Protein AF-A0A1A0WWJ1-F1 (afdb_monomer_lite)

Structure (mmCIF, N/CA/C/O backbone):
data_AF-A0A1A0WWJ1-F1
#
_entry.id   AF-A0A1A0WWJ1-F1
#
loop_
_atom_site.group_PDB
_atom_site.id
_atom_site.type_symbol
_atom_site.label_atom_id
_atom_site.label_alt_id
_atom_site.label_comp_id
_atom_site.label_asym_id
_atom_site.label_entity_id
_atom_site.label_seq_id
_atom_site.pdbx_PDB_ins_code
_atom_site.Cartn_x
_atom_site.Cartn_y
_atom_site.Cartn_z
_atom_site.occupancy
_atom_site.B_iso_or_equiv
_atom_site.auth_seq_id
_atom_site.auth_comp_id
_atom_site.auth_asym_id
_atom_site.auth_atom_id
_atom_site.pdbx_PDB_model_num
ATOM 1 N N . MET A 1 1 ? 16.923 -11.026 -21.502 1.00 38.53 1 MET A N 1
ATOM 2 C CA . MET A 1 1 ? 15.707 -10.388 -20.957 1.00 38.53 1 MET A CA 1
ATOM 3 C C . MET A 1 1 ? 15.936 -10.198 -19.473 1.00 38.53 1 MET A C 1
ATOM 5 O O . MET A 1 1 ? 16.186 -11.191 -18.805 1.00 38.53 1 MET A O 1
ATOM 9 N N . ALA A 1 2 ? 15.975 -8.958 -18.984 1.00 44.56 2 ALA A N 1
ATOM 10 C CA . ALA A 1 2 ? 16.106 -8.707 -17.553 1.00 44.56 2 ALA A CA 1
ATOM 11 C C . ALA A 1 2 ? 14.819 -9.177 -16.866 1.00 44.56 2 ALA A C 1
ATOM 13 O O . ALA A 1 2 ? 13.728 -8.747 -17.243 1.00 44.56 2 ALA A O 1
ATOM 14 N N . THR A 1 3 ? 14.935 -10.105 -15.921 1.00 51.31 3 THR A N 1
ATOM 15 C CA . THR A 1 3 ? 13.806 -10.522 -15.092 1.00 51.31 3 THR A CA 1
ATOM 16 C C . THR A 1 3 ? 13.340 -9.299 -14.313 1.00 51.31 3 THR A C 1
ATOM 18 O O . THR A 1 3 ? 14.142 -8.647 -13.645 1.00 51.31 3 THR A O 1
ATOM 21 N N . ALA A 1 4 ? 12.064 -8.946 -14.442 1.00 63.22 4 ALA A N 1
ATOM 22 C CA . ALA A 1 4 ? 11.491 -7.861 -13.665 1.00 63.22 4 ALA A CA 1
ATOM 23 C C . ALA A 1 4 ? 11.625 -8.204 -12.168 1.00 63.22 4 ALA A C 1
ATOM 25 O O . ALA A 1 4 ? 11.364 -9.341 -11.773 1.00 63.22 4 ALA A O 1
ATOM 26 N N . SER A 1 5 ? 12.082 -7.250 -11.351 1.00 85.00 5 SER A N 1
ATOM 27 C CA . SER A 1 5 ? 12.150 -7.417 -9.892 1.00 85.00 5 SER A CA 1
ATOM 28 C C . SER A 1 5 ? 10.789 -7.863 -9.338 1.00 85.00 5 SER A C 1
ATOM 30 O O . SER A 1 5 ? 9.748 -7.389 -9.791 1.00 85.00 5 SER A O 1
ATOM 32 N N . ALA A 1 6 ? 10.771 -8.733 -8.325 1.00 87.31 6 ALA A N 1
ATOM 33 C CA . ALA A 1 6 ? 9.525 -9.152 -7.669 1.00 87.31 6 ALA A CA 1
ATOM 34 C C . ALA A 1 6 ? 8.692 -7.951 -7.168 1.00 87.31 6 ALA A C 1
ATOM 36 O O . ALA A 1 6 ? 7.465 -7.988 -7.168 1.00 87.31 6 ALA A O 1
ATOM 37 N N . LYS A 1 7 ? 9.370 -6.850 -6.822 1.00 90.75 7 LYS A N 1
ATOM 38 C CA . LYS A 1 7 ? 8.765 -5.569 -6.449 1.00 90.75 7 LYS A CA 1
ATOM 39 C C . LYS A 1 7 ? 7.975 -4.923 -7.588 1.00 90.75 7 LYS A C 1
ATOM 41 O O . LYS A 1 7 ? 6.803 -4.603 -7.415 1.00 90.75 7 LYS A O 1
ATOM 46 N N . ILE A 1 8 ? 8.582 -4.785 -8.769 1.00 89.12 8 ILE A N 1
ATOM 47 C CA . ILE A 1 8 ? 7.893 -4.188 -9.921 1.00 89.12 8 ILE A CA 1
ATOM 48 C C . ILE A 1 8 ? 6.772 -5.101 -10.433 1.00 89.12 8 ILE A C 1
ATOM 50 O O . ILE A 1 8 ? 5.766 -4.619 -10.941 1.00 89.12 8 ILE A O 1
ATOM 54 N N . GLU A 1 9 ? 6.909 -6.416 -10.257 1.00 91.62 9 GLU A N 1
ATOM 55 C CA . GLU A 1 9 ? 5.858 -7.382 -10.573 1.00 91.62 9 GLU A CA 1
ATOM 56 C C . GLU A 1 9 ? 4.632 -7.227 -9.656 1.00 91.62 9 GLU A C 1
ATOM 58 O O . GLU A 1 9 ? 3.504 -7.296 -10.141 1.00 91.62 9 GLU A O 1
ATOM 63 N N . LEU A 1 10 ? 4.816 -6.948 -8.357 1.00 93.38 10 LEU A N 1
ATOM 64 C CA . LEU A 1 10 ? 3.697 -6.603 -7.470 1.00 93.38 10 LEU A CA 1
ATOM 65 C C . LEU A 1 10 ? 2.950 -5.364 -7.982 1.00 93.38 10 LEU A C 1
ATOM 67 O O . LEU A 1 10 ? 1.724 -5.387 -8.084 1.00 93.38 10 LEU A O 1
ATOM 71 N N . VAL A 1 11 ? 3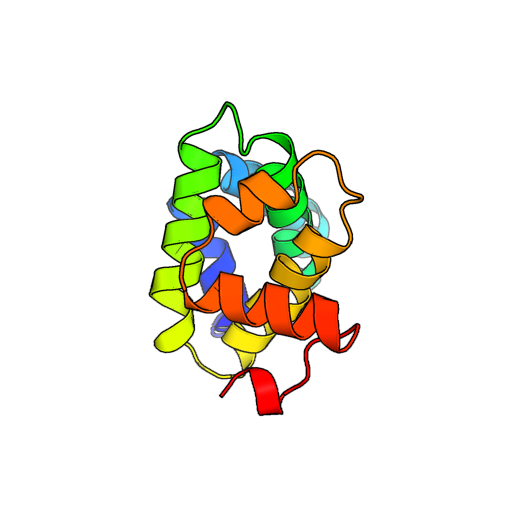.687 -4.304 -8.321 1.00 92.50 11 VAL A N 1
ATOM 72 C CA . VAL A 1 11 ? 3.097 -3.049 -8.804 1.00 92.50 11 VAL A CA 1
ATOM 73 C C . VAL A 1 11 ? 2.359 -3.258 -10.130 1.00 92.50 11 VAL A C 1
ATOM 75 O O . VAL A 1 11 ? 1.240 -2.777 -10.291 1.00 92.50 11 VAL A O 1
ATOM 78 N N . ARG A 1 12 ? 2.928 -4.036 -11.060 1.00 92.00 12 ARG A N 1
ATOM 79 C CA . ARG A 1 12 ? 2.253 -4.399 -12.316 1.00 92.00 12 ARG A CA 1
ATOM 80 C C . ARG A 1 12 ? 0.942 -5.131 -12.072 1.00 92.00 12 ARG A C 1
ATOM 82 O O . ARG A 1 12 ? -0.059 -4.765 -12.670 1.00 92.00 12 ARG A O 1
ATOM 89 N N . ARG A 1 13 ? 0.918 -6.101 -11.154 1.00 94.19 13 ARG A N 1
ATOM 90 C CA . ARG A 1 13 ? -0.316 -6.826 -10.805 1.00 94.19 13 ARG A CA 1
ATOM 91 C C . ARG A 1 13 ? -1.381 -5.909 -10.217 1.00 94.19 13 ARG A C 1
ATOM 93 O O . ARG A 1 13 ? -2.548 -6.054 -10.564 1.00 94.19 13 ARG A O 1
ATOM 100 N N . LEU A 1 14 ? -0.992 -4.955 -9.369 1.00 94.81 14 LEU A N 1
ATOM 101 C CA . LEU A 1 14 ? -1.922 -3.937 -8.878 1.00 94.81 14 LEU A CA 1
ATOM 102 C C . LEU A 1 14 ? -2.493 -3.110 -10.036 1.00 94.81 14 LEU A C 1
ATOM 104 O O . LEU A 1 14 ? -3.703 -2.940 -10.111 1.00 94.81 14 LEU A O 1
ATOM 108 N N . ALA A 1 15 ? -1.653 -2.653 -10.965 1.00 94.19 15 ALA A N 1
ATOM 109 C CA . ALA A 1 15 ? -2.088 -1.898 -12.141 1.00 94.19 15 ALA A CA 1
ATOM 110 C C . ALA A 1 15 ? -2.955 -2.727 -13.115 1.00 94.19 15 ALA A C 1
ATOM 112 O O . ALA A 1 15 ? -3.845 -2.194 -13.777 1.00 94.19 15 ALA A O 1
ATOM 113 N N . ASP A 1 16 ? -2.709 -4.035 -13.220 1.00 95.62 16 ASP A N 1
ATOM 114 C CA . ASP A 1 16 ? -3.526 -4.973 -14.001 1.00 95.62 16 ASP A CA 1
ATOM 115 C C . ASP A 1 16 ? -4.919 -5.165 -13.398 1.00 95.62 16 ASP A C 1
ATOM 117 O O . ASP A 1 16 ? -5.886 -5.349 -14.138 1.00 95.62 16 ASP A O 1
ATOM 121 N N . GLN A 1 17 ? -5.029 -5.097 -12.072 1.00 96.19 17 GLN A N 1
ATOM 122 C CA . GLN A 1 17 ? -6.266 -5.373 -11.349 1.00 96.19 17 GLN A CA 1
ATOM 123 C C . GLN A 1 17 ? -7.091 -4.117 -11.034 1.00 96.19 17 GLN A C 1
ATOM 125 O O . GLN A 1 17 ? -8.319 -4.194 -10.989 1.00 96.19 17 GLN A O 1
ATOM 130 N N . PHE A 1 18 ? -6.435 -2.975 -10.834 1.00 96.38 18 PHE A N 1
ATOM 131 C CA . PHE A 1 18 ? -7.050 -1.745 -10.344 1.00 96.38 18 PHE A CA 1
ATOM 132 C C . PHE A 1 18 ? -6.767 -0.590 -11.304 1.00 96.38 18 PHE A C 1
ATOM 134 O O . PHE A 1 18 ? -5.616 -0.240 -11.583 1.00 96.38 18 PHE A O 1
ATOM 141 N N . ARG A 1 19 ? -7.836 0.020 -11.826 1.00 93.12 19 ARG A N 1
ATOM 142 C CA . ARG A 1 19 ? -7.737 1.096 -12.820 1.00 93.12 19 ARG A CA 1
ATOM 143 C C . ARG A 1 19 ? -7.086 2.333 -12.212 1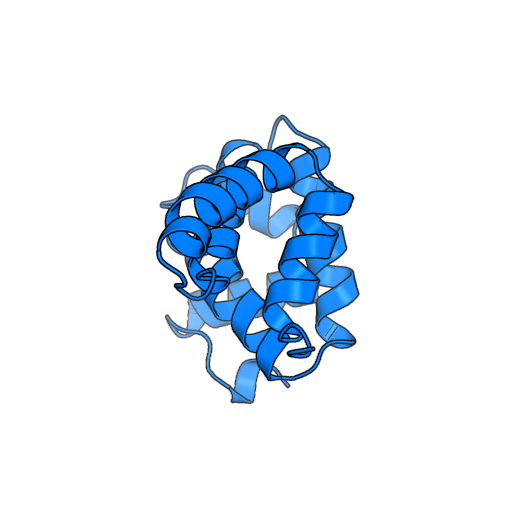.00 93.12 19 ARG A C 1
ATOM 145 O O . ARG A 1 19 ? -6.322 2.999 -12.907 1.00 93.12 19 ARG A O 1
ATOM 152 N N . SER A 1 20 ? -7.374 2.641 -10.948 1.00 89.94 20 SER A N 1
ATOM 153 C CA . SER A 1 20 ? -6.752 3.780 -10.265 1.00 89.94 20 SER A CA 1
ATOM 154 C C . SER A 1 20 ? -5.231 3.627 -10.181 1.00 89.94 20 SER A C 1
ATOM 156 O O . SER A 1 20 ? -4.498 4.582 -10.429 1.00 89.94 20 SER A O 1
ATOM 158 N N . VAL A 1 21 ? -4.753 2.403 -9.943 1.00 92.38 21 VAL A N 1
ATOM 159 C CA . VAL A 1 21 ? -3.320 2.086 -9.901 1.00 92.38 21 VAL A CA 1
ATOM 160 C C . VAL A 1 21 ? -2.695 2.090 -11.294 1.00 92.38 21 VAL A C 1
ATOM 162 O O . VAL A 1 21 ? -1.545 2.503 -11.434 1.00 92.38 21 VAL A O 1
ATOM 165 N N . ARG A 1 22 ? -3.437 1.681 -12.335 1.00 93.56 22 ARG A N 1
ATOM 166 C CA . ARG A 1 22 ? -2.960 1.765 -13.725 1.00 93.56 22 ARG A CA 1
ATOM 167 C C . ARG A 1 22 ? -2.519 3.176 -14.089 1.00 93.56 22 ARG A C 1
ATOM 169 O O . ARG A 1 22 ? -1.438 3.319 -14.640 1.00 93.56 22 ARG A O 1
ATOM 176 N N . GLY A 1 23 ? -3.334 4.183 -13.766 1.00 88.69 23 GLY A N 1
ATOM 177 C CA . GLY A 1 23 ? -3.010 5.580 -14.067 1.00 88.69 23 GLY A CA 1
ATOM 178 C C . GLY A 1 23 ? -1.675 5.999 -13.452 1.00 88.69 23 GLY A C 1
ATOM 179 O O . GLY A 1 23 ? -0.781 6.422 -14.173 1.00 88.69 23 GLY A O 1
ATOM 180 N N . VAL A 1 24 ? -1.504 5.754 -12.147 1.00 89.25 24 VAL A N 1
ATOM 181 C CA . VAL A 1 24 ? -0.245 6.042 -11.438 1.00 89.25 24 VAL A CA 1
ATOM 182 C C . VAL A 1 24 ? 0.926 5.296 -12.081 1.00 89.25 24 VAL A C 1
ATOM 184 O O . VAL A 1 24 ? 1.972 5.877 -12.338 1.00 89.25 24 VAL A O 1
ATOM 187 N N . PHE A 1 25 ? 0.769 4.003 -12.371 1.00 90.50 25 PHE A N 1
ATOM 188 C CA . PHE A 1 25 ? 1.840 3.214 -12.974 1.00 90.50 25 PHE A CA 1
ATOM 189 C C . PHE A 1 25 ? 2.266 3.743 -14.347 1.00 90.50 25 PHE A C 1
ATOM 191 O O . PHE A 1 25 ? 3.463 3.801 -14.623 1.00 90.50 25 PHE A O 1
ATOM 198 N N . ASP A 1 26 ? 1.305 4.102 -15.198 1.00 90.31 26 ASP A N 1
ATOM 199 C CA . ASP A 1 26 ? 1.572 4.567 -16.557 1.00 90.31 26 ASP A CA 1
ATOM 200 C C . ASP A 1 26 ? 2.297 5.923 -16.554 1.00 90.31 26 ASP A C 1
ATOM 202 O O . ASP A 1 26 ? 3.229 6.097 -17.342 1.00 90.31 26 ASP A O 1
ATOM 206 N N . ASP A 1 27 ? 1.957 6.824 -15.623 1.00 86.94 27 ASP A N 1
ATOM 207 C CA . ASP A 1 27 ? 2.645 8.110 -15.440 1.00 86.94 27 ASP A CA 1
ATOM 208 C C . ASP A 1 27 ? 4.137 7.895 -15.112 1.00 86.94 27 ASP A C 1
ATOM 210 O O . ASP A 1 27 ? 5.023 8.386 -15.815 1.00 86.94 27 ASP A O 1
ATOM 214 N N . TYR A 1 28 ? 4.443 7.050 -14.119 1.00 87.81 28 TYR A N 1
ATOM 215 C CA . TYR A 1 28 ? 5.834 6.710 -13.787 1.00 87.81 28 TYR A CA 1
ATOM 216 C C . TYR A 1 28 ? 6.536 5.919 -14.896 1.00 87.81 28 TYR A C 1
ATOM 218 O O . TYR A 1 28 ? 7.740 6.075 -15.112 1.00 87.81 28 TYR A O 1
ATOM 226 N N . ALA A 1 29 ? 5.828 5.032 -15.594 1.00 85.94 29 ALA A N 1
ATOM 227 C CA . ALA A 1 29 ? 6.416 4.281 -16.692 1.00 85.94 29 ALA A CA 1
ATOM 228 C C . ALA A 1 29 ? 6.833 5.225 -17.826 1.00 85.94 29 ALA A C 1
ATOM 230 O O . ALA A 1 29 ? 7.940 5.077 -18.343 1.00 85.94 29 ALA A O 1
ATOM 231 N N . ALA A 1 30 ? 6.001 6.205 -18.180 1.00 84.62 30 ALA A N 1
ATOM 232 C CA . ALA A 1 30 ? 6.320 7.192 -19.204 1.00 84.62 30 ALA A CA 1
ATOM 233 C C . ALA A 1 30 ? 7.558 8.022 -18.827 1.00 84.62 30 ALA A C 1
ATOM 235 O O . ALA A 1 30 ? 8.489 8.116 -19.630 1.00 84.62 30 ALA A O 1
ATOM 236 N N . ASP A 1 31 ? 7.603 8.532 -17.596 1.00 83.25 31 ASP A N 1
ATOM 237 C CA . ASP A 1 31 ? 8.658 9.444 -17.146 1.00 83.25 31 ASP A CA 1
ATOM 238 C C . ASP A 1 31 ? 10.013 8.750 -16.959 1.00 83.25 31 ASP A C 1
ATOM 240 O O . ASP A 1 31 ? 11.054 9.291 -17.324 1.00 83.25 31 ASP A O 1
ATOM 244 N N . PHE A 1 32 ? 10.031 7.529 -16.419 1.00 81.31 32 PHE A N 1
ATOM 245 C CA . PHE A 1 32 ? 11.291 6.873 -16.054 1.00 81.31 32 PHE A CA 1
ATOM 246 C C . PHE A 1 32 ? 11.829 5.959 -17.156 1.00 81.31 32 PHE A C 1
ATOM 248 O O . PHE A 1 32 ? 13.044 5.828 -17.309 1.00 81.31 32 PHE A O 1
ATOM 255 N N . THR A 1 33 ? 10.966 5.329 -17.960 1.00 76.25 33 THR A N 1
ATOM 256 C CA . THR A 1 33 ? 11.457 4.402 -18.994 1.00 76.25 33 THR A CA 1
ATOM 257 C C . THR A 1 33 ? 11.979 5.111 -20.240 1.00 76.25 33 THR A C 1
ATOM 259 O O . THR A 1 33 ? 12.876 4.569 -20.889 1.00 76.25 33 THR A O 1
ATOM 262 N N . ALA A 1 34 ? 11.495 6.322 -20.546 1.00 75.94 34 ALA A N 1
ATOM 263 C CA . ALA A 1 34 ? 11.993 7.130 -21.662 1.00 75.94 34 ALA A CA 1
ATOM 264 C C . ALA A 1 34 ? 13.492 7.456 -21.521 1.00 75.94 34 ALA A C 1
ATOM 266 O O . ALA A 1 34 ? 14.230 7.409 -22.506 1.00 75.94 34 ALA A O 1
ATOM 267 N N . ASP A 1 35 ? 13.948 7.672 -20.285 1.00 76.88 35 ASP A N 1
ATOM 268 C CA . ASP A 1 35 ? 15.341 7.986 -19.948 1.00 76.88 35 ASP A CA 1
ATOM 269 C C . ASP A 1 35 ? 16.175 6.743 -19.571 1.00 76.88 35 ASP A C 1
ATOM 271 O O . ASP A 1 35 ? 17.318 6.852 -19.123 1.00 76.88 35 ASP A O 1
ATOM 275 N N . GLY A 1 36 ? 15.620 5.535 -19.743 1.00 78.81 36 GLY A N 1
ATOM 276 C CA . GLY A 1 36 ? 16.284 4.278 -19.382 1.00 78.81 36 GLY A CA 1
ATOM 277 C C . GLY A 1 36 ? 16.472 4.078 -17.873 1.00 78.81 36 GLY A C 1
ATOM 278 O O . GLY A 1 36 ? 17.304 3.265 -17.460 1.00 78.81 36 GLY A O 1
ATOM 279 N N . LEU A 1 37 ? 15.719 4.808 -17.047 1.00 80.81 37 LEU A N 1
ATOM 280 C CA . LEU A 1 37 ? 15.756 4.710 -15.594 1.00 80.81 37 LEU A CA 1
ATOM 281 C C . LEU A 1 37 ? 14.870 3.563 -15.095 1.00 80.81 37 LEU A C 1
ATOM 283 O O . LEU A 1 37 ? 13.893 3.148 -15.722 1.00 80.81 37 LEU A O 1
ATOM 287 N N . ALA A 1 38 ? 15.230 3.028 -13.929 1.00 82.12 38 ALA A N 1
ATOM 288 C CA . ALA A 1 38 ? 14.404 2.046 -13.246 1.00 82.12 38 ALA A CA 1
ATOM 289 C C . ALA A 1 38 ? 13.139 2.717 -12.695 1.00 82.12 38 ALA A C 1
ATOM 291 O O . ALA A 1 38 ? 13.209 3.793 -12.103 1.00 82.12 38 ALA A O 1
ATOM 292 N N . ILE A 1 39 ? 11.999 2.046 -12.852 1.00 82.00 39 ILE A N 1
ATOM 293 C CA . ILE A 1 39 ? 10.727 2.506 -12.296 1.00 82.00 39 ILE A CA 1
ATOM 294 C C . ILE A 1 39 ? 10.820 2.494 -10.757 1.00 82.00 39 ILE A C 1
ATOM 296 O O . ILE A 1 39 ? 11.153 1.447 -10.188 1.00 82.00 39 ILE A O 1
ATOM 300 N N . PRO A 1 40 ? 10.518 3.609 -10.069 1.00 86.19 40 PRO A N 1
ATOM 301 C CA . PRO A 1 40 ? 10.641 3.705 -8.618 1.00 86.19 40 PRO A CA 1
ATOM 302 C C . PRO A 1 40 ? 9.438 3.054 -7.913 1.00 86.19 40 PRO A C 1
ATOM 304 O O . PRO A 1 40 ? 8.494 3.726 -7.504 1.00 86.19 40 PRO A O 1
ATOM 307 N N . ASP A 1 41 ? 9.473 1.728 -7.754 1.00 88.75 41 ASP A N 1
ATOM 308 C CA . ASP A 1 41 ? 8.371 0.927 -7.190 1.00 88.75 41 ASP A CA 1
ATOM 309 C C . ASP A 1 41 ? 7.843 1.422 -5.826 1.00 88.75 41 ASP A C 1
ATOM 311 O O . ASP A 1 41 ? 6.632 1.425 -5.599 1.00 88.75 41 ASP A O 1
ATOM 315 N N . GLN A 1 42 ? 8.725 1.901 -4.946 1.00 89.19 42 GLN A N 1
ATOM 316 C CA . GLN A 1 42 ? 8.360 2.481 -3.651 1.00 89.19 42 GLN A CA 1
ATOM 317 C C . GLN A 1 42 ? 7.540 3.768 -3.779 1.00 89.19 42 GLN A C 1
ATOM 319 O O . GLN A 1 42 ? 6.614 3.958 -2.996 1.00 89.19 42 GLN A O 1
ATOM 324 N N . LEU A 1 43 ? 7.858 4.630 -4.752 1.00 90.44 43 LEU A N 1
ATOM 325 C CA . LEU A 1 43 ? 7.123 5.880 -4.970 1.00 90.44 43 LEU A CA 1
ATOM 326 C C . LEU A 1 43 ? 5.741 5.602 -5.554 1.00 90.44 43 LEU A C 1
ATOM 328 O O . LEU A 1 43 ? 4.761 6.177 -5.095 1.00 90.44 43 LEU A O 1
ATOM 332 N N . ILE A 1 44 ? 5.644 4.636 -6.473 1.00 92.75 44 ILE A N 1
ATOM 333 C CA . ILE A 1 44 ? 4.345 4.207 -6.997 1.00 92.75 44 ILE A CA 1
ATOM 334 C C . ILE A 1 44 ? 3.454 3.706 -5.862 1.00 92.75 44 ILE A C 1
ATOM 336 O O . ILE A 1 44 ? 2.303 4.119 -5.764 1.00 92.75 44 ILE A O 1
ATOM 340 N N . LEU A 1 45 ? 3.963 2.843 -4.974 1.00 93.62 45 LEU A N 1
ATOM 341 C CA . LEU A 1 45 ? 3.157 2.396 -3.836 1.00 93.62 45 LEU A CA 1
ATOM 342 C C . LEU A 1 45 ? 2.802 3.524 -2.864 1.00 93.62 45 LEU A C 1
ATOM 344 O O . LEU A 1 45 ? 1.719 3.468 -2.284 1.00 93.62 45 LEU A O 1
ATOM 348 N N . ALA A 1 46 ? 3.653 4.537 -2.708 1.00 92.19 46 ALA A N 1
ATOM 349 C CA . ALA A 1 46 ? 3.342 5.695 -1.875 1.00 92.19 46 ALA A CA 1
ATOM 350 C C . ALA A 1 46 ? 2.181 6.513 -2.453 1.00 92.19 46 ALA A C 1
ATOM 352 O O . ALA A 1 46 ? 1.267 6.889 -1.719 1.00 92.19 46 ALA A O 1
ATOM 353 N N . ASP A 1 47 ? 2.156 6.700 -3.770 1.00 92.56 47 ASP A N 1
ATOM 354 C CA . ASP A 1 47 ? 1.061 7.396 -4.445 1.00 92.56 47 ASP A CA 1
ATOM 355 C C . ASP A 1 47 ? -0.232 6.575 -4.440 1.00 92.56 47 ASP A C 1
ATOM 357 O O . ASP A 1 47 ? -1.316 7.121 -4.222 1.00 92.56 47 ASP A O 1
ATOM 361 N N . VAL A 1 48 ? -0.136 5.248 -4.579 1.00 93.81 48 VAL A N 1
ATOM 362 C CA . VAL A 1 48 ? -1.291 4.352 -4.412 1.00 93.81 48 VAL A CA 1
ATOM 363 C C . VAL A 1 48 ? -1.823 4.411 -2.977 1.00 93.81 48 VAL A C 1
ATOM 365 O O . VAL A 1 48 ? -3.034 4.480 -2.786 1.00 93.81 48 VAL A O 1
ATOM 368 N N . ALA A 1 49 ? -0.953 4.435 -1.962 1.00 93.00 49 ALA A N 1
ATOM 369 C CA . ALA A 1 49 ? -1.353 4.617 -0.566 1.00 93.00 49 ALA A CA 1
ATOM 370 C C . ALA A 1 49 ? -2.083 5.948 -0.349 1.00 93.00 49 ALA A C 1
ATOM 372 O O . ALA A 1 49 ? -3.153 5.974 0.261 1.00 93.00 49 ALA A O 1
ATOM 373 N N . ASN A 1 50 ? -1.552 7.043 -0.892 1.00 91.19 50 ASN A N 1
ATOM 374 C CA . ASN A 1 50 ? -2.197 8.349 -0.813 1.00 91.19 50 ASN A CA 1
ATOM 375 C C . ASN A 1 50 ? -3.588 8.342 -1.480 1.00 91.19 50 ASN A C 1
ATOM 377 O O . ASN A 1 50 ? -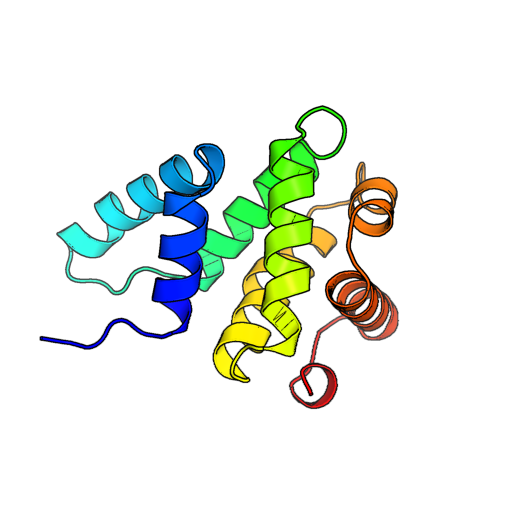4.561 8.852 -0.914 1.00 91.19 50 ASN A O 1
ATOM 381 N N . TRP A 1 51 ? -3.711 7.697 -2.647 1.00 92.25 51 TRP A N 1
ATOM 382 C CA . TRP A 1 51 ? -4.997 7.528 -3.323 1.00 92.25 51 TRP A CA 1
ATOM 383 C C . TRP A 1 51 ? -5.987 6.716 -2.480 1.00 92.25 51 TRP A C 1
ATOM 385 O O . TRP A 1 51 ? -7.122 7.158 -2.298 1.00 92.25 51 TRP A O 1
ATOM 395 N N . VAL A 1 52 ? -5.557 5.578 -1.922 1.00 93.50 52 VAL A N 1
ATOM 396 C CA . VAL A 1 52 ? -6.383 4.726 -1.047 1.00 93.50 52 VAL A CA 1
ATOM 397 C C . VAL A 1 52 ? -6.878 5.509 0.165 1.00 93.50 52 VAL A C 1
ATOM 399 O O . VAL A 1 52 ? -8.070 5.476 0.448 1.00 93.50 52 VAL A O 1
ATOM 402 N N . SER A 1 53 ? -5.994 6.242 0.849 1.00 90.81 53 SER A N 1
ATOM 403 C CA . SER A 1 53 ? -6.361 7.050 2.019 1.00 90.81 53 SER A CA 1
ATOM 404 C C . SER A 1 53 ? -7.440 8.085 1.685 1.00 90.81 53 SER A C 1
ATOM 406 O O . SER A 1 53 ? -8.403 8.239 2.430 1.00 90.81 53 SER A O 1
ATOM 408 N N . THR A 1 54 ? -7.322 8.737 0.526 1.00 90.31 54 THR A N 1
ATOM 409 C CA . THR A 1 54 ? -8.248 9.792 0.081 1.00 90.31 54 THR A CA 1
ATOM 410 C C . THR A 1 54 ? -9.632 9.258 -0.316 1.00 90.31 54 THR A C 1
ATOM 412 O O . THR A 1 54 ? -10.605 9.998 -0.235 1.00 90.31 54 THR A O 1
ATOM 415 N N . HIS A 1 55 ? -9.738 7.990 -0.728 1.00 92.38 55 HIS A N 1
ATOM 416 C CA . HIS A 1 55 ? -10.974 7.409 -1.282 1.00 92.38 55 HIS A CA 1
ATOM 417 C C . HIS A 1 55 ? -11.532 6.246 -0.448 1.00 92.38 55 HIS A C 1
ATOM 419 O O . HIS A 1 55 ? -12.376 5.478 -0.911 1.00 92.38 55 HIS A O 1
ATOM 425 N N . ILE A 1 56 ? -11.047 6.051 0.782 1.00 92.25 56 ILE A N 1
ATOM 426 C CA . ILE A 1 56 ? -11.412 4.868 1.576 1.00 92.25 56 ILE A CA 1
ATOM 427 C C . ILE A 1 56 ? -12.899 4.835 1.963 1.00 92.25 56 ILE A C 1
ATOM 429 O O . ILE A 1 56 ? -13.452 3.765 2.205 1.00 92.25 56 ILE A O 1
ATOM 433 N N . GLU A 1 57 ? -13.554 5.994 2.024 1.00 91.50 57 GLU A N 1
ATOM 434 C CA . GLU A 1 57 ? -14.957 6.113 2.437 1.00 91.50 57 GLU A CA 1
ATOM 435 C C . GLU A 1 57 ? -15.948 5.957 1.277 1.00 91.50 57 GLU A C 1
ATOM 437 O O . GLU A 1 57 ? -17.102 5.591 1.506 1.00 91.50 57 GLU A O 1
ATOM 442 N N . ASP A 1 58 ? -15.521 6.224 0.041 1.00 91.81 58 ASP A N 1
ATOM 443 C CA . ASP A 1 58 ? -16.400 6.333 -1.127 1.00 91.81 58 ASP A CA 1
ATOM 444 C C . ASP A 1 58 ? -16.031 5.394 -2.288 1.00 91.81 58 ASP A C 1
ATOM 446 O O . ASP A 1 58 ? -16.811 5.252 -3.235 1.00 91.81 58 ASP A O 1
ATOM 450 N N . SER A 1 59 ? -14.901 4.685 -2.200 1.00 92.75 59 SER A N 1
ATOM 451 C CA . SER A 1 59 ? -14.431 3.775 -3.241 1.00 92.75 59 SER A CA 1
ATOM 452 C C . SER A 1 59 ? -14.263 2.340 -2.747 1.00 92.75 59 SER A C 1
ATOM 454 O O . SER A 1 59 ? -13.360 2.007 -1.979 1.00 92.75 59 SER A O 1
ATOM 456 N N . GLY A 1 60 ? -15.074 1.432 -3.299 1.00 94.69 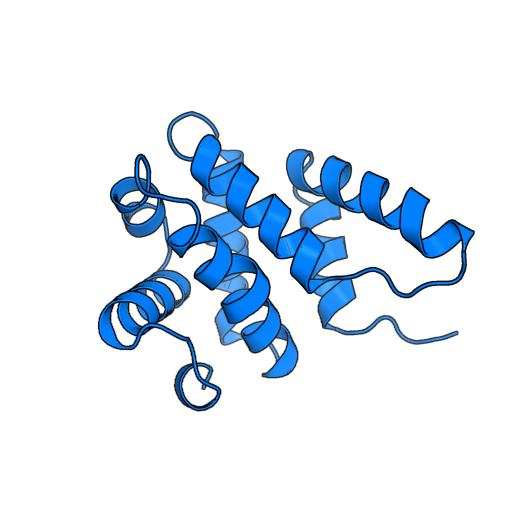60 GLY A N 1
ATOM 457 C CA . GLY A 1 60 ? -14.880 -0.010 -3.109 1.00 94.69 60 GLY A CA 1
ATOM 458 C C . GLY A 1 60 ? -13.541 -0.519 -3.663 1.00 94.69 60 GLY A C 1
ATOM 459 O O . GLY A 1 60 ? -13.033 -1.535 -3.198 1.00 94.69 60 GLY A O 1
ATOM 460 N N . GLU A 1 61 ? -12.938 0.199 -4.617 1.00 95.94 61 GLU A N 1
ATOM 461 C CA . GLU A 1 61 ? -11.609 -0.124 -5.150 1.00 95.94 61 GLU A CA 1
ATOM 462 C C . GLU A 1 61 ? -10.505 0.159 -4.118 1.00 95.94 61 GLU A C 1
ATOM 464 O O . GLU A 1 61 ? -9.568 -0.627 -4.016 1.00 95.94 61 GLU A O 1
ATOM 469 N N . ALA A 1 62 ? -10.640 1.201 -3.286 1.00 94.62 62 ALA A N 1
ATOM 470 C CA . ALA A 1 62 ? -9.684 1.480 -2.210 1.00 94.62 62 ALA A CA 1
ATOM 471 C C . ALA A 1 62 ? -9.640 0.341 -1.176 1.00 94.62 62 ALA A C 1
ATOM 473 O O . ALA A 1 62 ? -8.559 -0.129 -0.816 1.00 94.62 62 ALA A O 1
ATOM 474 N N . VAL A 1 63 ? -10.809 -0.164 -0.767 1.00 95.94 63 VAL A N 1
ATOM 475 C CA . VAL A 1 63 ? -10.915 -1.334 0.123 1.00 95.94 63 VAL A CA 1
ATOM 476 C C . VAL A 1 63 ? -10.344 -2.587 -0.549 1.00 95.94 63 VAL A C 1
ATOM 478 O O . VAL A 1 63 ? -9.554 -3.305 0.057 1.00 95.94 63 VAL A O 1
ATOM 481 N N . ALA A 1 64 ? -10.656 -2.814 -1.828 1.00 97.56 64 ALA A N 1
ATOM 482 C CA . ALA A 1 64 ? -10.151 -3.973 -2.562 1.00 97.56 64 ALA A CA 1
ATOM 483 C C . ALA A 1 64 ? -8.618 -3.970 -2.729 1.00 97.56 64 ALA A C 1
ATOM 485 O O . ALA A 1 64 ? -8.006 -5.040 -2.747 1.00 97.56 64 ALA A O 1
ATOM 486 N N . ILE A 1 65 ? -7.984 -2.796 -2.826 1.00 97.12 65 ILE A N 1
ATOM 487 C CA . ILE A 1 65 ? -6.518 -2.671 -2.833 1.00 97.12 65 ILE A CA 1
ATOM 488 C C . ILE A 1 65 ? -5.935 -3.082 -1.476 1.00 97.12 65 ILE A C 1
ATOM 490 O O . ILE A 1 65 ? -4.953 -3.828 -1.446 1.00 97.12 65 ILE A O 1
ATOM 494 N N . LEU A 1 66 ? -6.536 -2.641 -0.362 1.00 96.12 66 LEU A N 1
ATOM 495 C CA . LEU A 1 66 ? -6.114 -3.059 0.981 1.00 96.12 66 LEU A CA 1
ATOM 496 C C . LEU A 1 66 ? -6.237 -4.575 1.150 1.00 96.12 66 LEU A C 1
ATOM 498 O O . LEU A 1 66 ? -5.273 -5.215 1.567 1.00 96.12 66 LEU A O 1
ATOM 502 N N . ASP A 1 67 ? -7.374 -5.153 0.760 1.00 97.56 67 ASP A N 1
ATOM 503 C CA . ASP A 1 67 ? -7.611 -6.598 0.829 1.00 97.56 67 ASP A CA 1
ATOM 504 C C . ASP A 1 67 ? -6.618 -7.384 -0.035 1.00 97.56 67 ASP A C 1
ATOM 506 O O . ASP A 1 67 ? -6.083 -8.414 0.386 1.00 97.56 67 ASP A O 1
ATOM 510 N N . PHE A 1 68 ? -6.330 -6.891 -1.243 1.00 97.56 68 PHE A N 1
ATOM 511 C CA . PHE A 1 68 ? -5.343 -7.505 -2.124 1.00 97.56 68 PHE A CA 1
ATOM 512 C C . PHE A 1 68 ? -3.954 -7.512 -1.485 1.00 97.56 68 PHE A C 1
ATOM 514 O O . PHE A 1 68 ? -3.290 -8.551 -1.456 1.00 97.56 68 PHE A O 1
ATOM 521 N N . LEU A 1 69 ? -3.501 -6.366 -0.973 1.00 97.06 69 LEU A N 1
ATOM 522 C CA . LEU A 1 69 ? -2.180 -6.245 -0.364 1.00 97.06 69 LEU A CA 1
ATOM 523 C C . LEU A 1 69 ? -2.070 -7.076 0.916 1.00 97.06 69 LEU A C 1
ATOM 525 O O . LEU A 1 69 ? -1.057 -7.752 1.103 1.00 97.06 69 LEU A O 1
ATOM 529 N N . ASP A 1 70 ? -3.113 -7.098 1.745 1.00 96.69 70 ASP A N 1
ATOM 530 C CA . ASP A 1 70 ? -3.158 -7.902 2.966 1.00 96.69 70 ASP A CA 1
ATOM 531 C C . ASP A 1 70 ? -3.109 -9.408 2.668 1.00 96.69 70 ASP A C 1
ATOM 533 O O . ASP A 1 70 ? -2.309 -10.132 3.260 1.00 96.69 70 ASP A O 1
ATOM 537 N N . GLY A 1 71 ? -3.880 -9.877 1.679 1.00 96.12 71 GLY A N 1
ATOM 538 C CA . GLY A 1 71 ? -3.889 -11.284 1.271 1.00 96.12 71 GLY A CA 1
ATOM 539 C C . GLY A 1 71 ? -2.579 -11.750 0.628 1.00 96.12 71 GLY A C 1
ATOM 540 O O . GLY A 1 71 ? -2.204 -12.920 0.746 1.00 96.12 71 GLY A O 1
ATOM 541 N N . ARG A 1 72 ? -1.855 -10.845 -0.041 1.00 94.44 72 ARG A N 1
ATOM 542 C CA . ARG A 1 72 ? -0.559 -11.146 -0.671 1.00 94.44 72 ARG A CA 1
ATOM 543 C C . ARG A 1 72 ? 0.574 -11.124 0.348 1.00 94.44 72 ARG A C 1
ATOM 545 O O . ARG A 1 72 ? 1.429 -12.003 0.296 1.00 94.44 72 ARG A O 1
ATOM 552 N N . TYR A 1 73 ? 0.553 -10.183 1.292 1.00 95.50 73 TYR A N 1
ATOM 553 C CA . TYR A 1 73 ? 1.616 -9.956 2.273 1.00 95.50 73 TYR A CA 1
ATOM 554 C C . TYR A 1 73 ? 2.225 -11.229 2.904 1.00 95.50 73 TYR A C 1
ATOM 556 O O . TYR A 1 73 ? 3.447 -11.382 2.837 1.00 95.50 73 TYR A O 1
ATOM 564 N N . PRO A 1 74 ? 1.457 -12.183 3.474 1.00 94.62 74 PRO A N 1
ATOM 565 C CA . PRO A 1 74 ? 2.042 -13.360 4.126 1.00 94.62 74 PRO A CA 1
ATOM 566 C C . PRO A 1 74 ? 2.728 -14.341 3.167 1.00 94.62 74 PRO A C 1
ATOM 568 O O . PRO A 1 74 ? 3.515 -15.171 3.613 1.00 94.62 74 PRO A O 1
ATOM 571 N N . GLN A 1 75 ? 2.432 -14.268 1.868 1.00 92.44 75 GLN A N 1
ATOM 572 C CA . GLN A 1 75 ? 2.963 -15.174 0.845 1.00 92.44 75 GLN A CA 1
ATOM 573 C C . GLN A 1 75 ? 4.199 -14.603 0.138 1.00 92.44 75 GLN A C 1
ATOM 575 O O . GLN A 1 75 ? 4.802 -15.277 -0.696 1.00 92.44 75 GLN A O 1
ATOM 580 N N . GLU A 1 76 ? 4.549 -13.353 0.430 1.00 92.81 76 GLU A N 1
ATOM 581 C CA . GLU A 1 76 ? 5.577 -12.616 -0.288 1.00 92.81 76 GLU A CA 1
ATOM 582 C C . GLU A 1 76 ? 6.977 -12.773 0.306 1.00 92.81 76 GLU A C 1
ATOM 584 O O . GLU A 1 76 ? 7.165 -12.989 1.506 1.00 92.81 76 GLU A O 1
ATOM 589 N N . HIS A 1 77 ? 7.982 -12.608 -0.558 1.00 92.25 77 HIS A N 1
ATOM 590 C CA . HIS A 1 77 ? 9.380 -12.542 -0.137 1.00 92.25 77 HIS A CA 1
ATOM 591 C C . HIS A 1 77 ? 9.642 -11.276 0.693 1.00 92.25 77 HIS A C 1
ATOM 593 O O . HIS A 1 77 ? 8.969 -10.257 0.516 1.00 92.25 77 HIS A O 1
ATOM 599 N N . ILE A 1 78 ? 10.671 -11.310 1.547 1.00 90.38 78 ILE A N 1
ATOM 600 C CA . ILE A 1 78 ? 11.010 -10.211 2.467 1.00 90.38 78 ILE A CA 1
ATOM 601 C C . ILE A 1 78 ? 11.164 -8.857 1.756 1.00 90.38 78 ILE A C 1
ATOM 603 O O . ILE A 1 78 ? 10.741 -7.830 2.276 1.00 90.38 78 ILE A O 1
ATOM 607 N N . ASP A 1 79 ? 11.685 -8.852 0.527 1.00 90.88 79 ASP A N 1
ATOM 608 C CA . ASP A 1 79 ? 11.858 -7.631 -0.263 1.00 90.88 79 ASP A CA 1
ATOM 609 C C . ASP A 1 79 ? 10.527 -6.987 -0.661 1.00 90.88 79 ASP A C 1
ATOM 611 O O . ASP A 1 79 ? 10.398 -5.762 -0.651 1.00 90.88 79 ASP A O 1
ATOM 615 N N . VAL A 1 80 ? 9.538 -7.806 -1.024 1.00 93.94 80 VAL A N 1
ATOM 616 C CA . VAL A 1 80 ? 8.202 -7.340 -1.414 1.00 93.94 80 VAL A CA 1
ATOM 617 C C . VAL A 1 80 ? 7.410 -6.941 -0.174 1.00 93.94 80 VAL A C 1
ATOM 619 O O . VAL A 1 80 ? 6.762 -5.897 -0.182 1.00 93.94 80 VAL A O 1
ATOM 622 N N . LYS A 1 81 ? 7.541 -7.688 0.929 1.0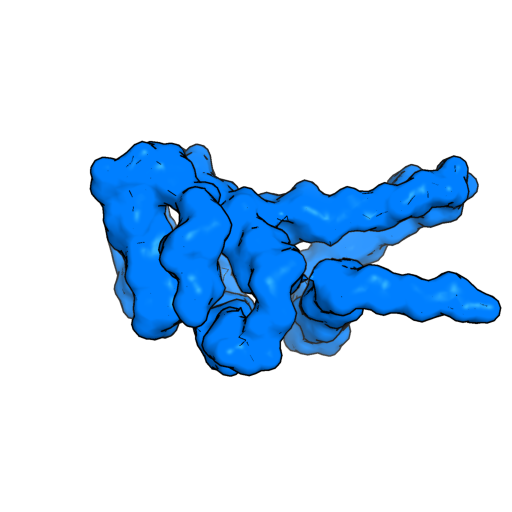0 94.69 81 LYS A N 1
ATOM 623 C CA . LYS A 1 81 ? 7.006 -7.270 2.231 1.00 94.69 81 LYS A CA 1
ATOM 624 C C . LYS A 1 81 ? 7.570 -5.916 2.667 1.00 94.69 81 LYS A C 1
ATOM 626 O O . LYS A 1 81 ? 6.810 -5.055 3.094 1.00 94.69 81 LYS A O 1
ATOM 631 N N . GLY A 1 82 ? 8.875 -5.695 2.494 1.00 92.62 82 GLY A N 1
ATOM 632 C CA . GLY A 1 82 ? 9.521 -4.413 2.781 1.00 92.62 82 GLY A CA 1
ATOM 633 C C . GLY A 1 82 ? 9.027 -3.283 1.880 1.00 92.62 82 GLY A C 1
ATOM 634 O O . GLY A 1 82 ? 8.832 -2.166 2.352 1.00 92.62 82 GLY A O 1
ATOM 635 N N . LEU A 1 83 ? 8.761 -3.569 0.603 1.00 94.12 83 LEU A N 1
ATOM 636 C CA . LEU A 1 83 ? 8.111 -2.620 -0.300 1.00 94.12 83 LEU A CA 1
ATOM 637 C C . LEU A 1 83 ? 6.691 -2.263 0.182 1.00 94.12 83 LEU A C 1
ATOM 639 O O . LEU A 1 83 ? 6.362 -1.083 0.225 1.00 94.12 83 LEU A O 1
ATOM 643 N N . ILE A 1 84 ? 5.869 -3.239 0.579 1.00 94.94 84 ILE A N 1
ATOM 644 C CA . ILE A 1 84 ? 4.521 -2.979 1.115 1.00 94.94 84 ILE A CA 1
ATOM 645 C C . ILE A 1 84 ? 4.610 -2.158 2.408 1.00 94.94 84 ILE A C 1
ATOM 647 O O . ILE A 1 84 ? 3.913 -1.161 2.559 1.00 94.94 84 ILE A O 1
ATOM 651 N N . ALA A 1 85 ? 5.496 -2.523 3.331 1.00 92.88 85 ALA A N 1
ATOM 652 C CA . ALA A 1 85 ? 5.647 -1.807 4.591 1.00 92.88 85 ALA A CA 1
ATOM 653 C C . ALA A 1 85 ? 6.093 -0.349 4.393 1.00 92.88 85 ALA A C 1
ATOM 655 O O . ALA A 1 85 ? 5.427 0.567 4.862 1.00 92.88 85 ALA A O 1
ATOM 656 N N . VAL A 1 86 ? 7.189 -0.124 3.667 1.00 88.44 86 VAL A N 1
ATOM 657 C CA . VAL A 1 86 ? 7.790 1.213 3.529 1.00 88.44 86 VAL A CA 1
ATOM 658 C C . VAL A 1 86 ? 7.086 2.045 2.461 1.00 88.44 86 VAL A C 1
ATOM 660 O O . VAL A 1 86 ? 6.791 3.214 2.676 1.00 88.44 86 VAL A O 1
ATOM 663 N N . GLY A 1 87 ? 6.820 1.453 1.298 1.00 88.81 87 GLY A N 1
ATOM 664 C CA . GLY A 1 87 ? 6.206 2.153 0.173 1.00 88.81 87 GLY A CA 1
ATOM 665 C C . GLY A 1 87 ? 4.728 2.437 0.408 1.00 88.81 87 GLY A C 1
ATOM 666 O O . GLY A 1 87 ? 4.260 3.508 0.049 1.00 88.81 87 GLY A O 1
ATOM 667 N N . PHE A 1 88 ? 3.996 1.518 1.043 1.00 91.94 88 PHE A N 1
ATOM 668 C CA . PHE A 1 88 ? 2.544 1.631 1.183 1.00 91.94 88 PHE A CA 1
ATOM 669 C C . PHE A 1 88 ? 2.100 1.951 2.619 1.00 91.94 88 PHE A C 1
ATOM 671 O O . PHE A 1 88 ? 1.447 2.968 2.835 1.00 91.94 88 PHE A O 1
ATOM 678 N N . VAL A 1 89 ? 2.469 1.140 3.618 1.00 91.31 89 VAL A N 1
ATOM 679 C CA . VAL A 1 89 ? 1.971 1.306 5.001 1.00 91.31 89 VAL A CA 1
ATOM 680 C C . VAL A 1 89 ? 2.506 2.577 5.663 1.00 91.31 89 VAL A C 1
ATOM 682 O O . VAL A 1 89 ? 1.721 3.340 6.228 1.00 91.31 89 VAL A O 1
ATOM 685 N N . GLU A 1 90 ? 3.811 2.848 5.573 1.00 89.38 90 GLU A N 1
ATOM 686 C CA . GLU A 1 90 ? 4.359 4.103 6.101 1.00 89.38 90 GLU A CA 1
ATOM 687 C C . GLU A 1 90 ? 3.754 5.319 5.405 1.00 89.38 90 GLU A C 1
ATOM 689 O O . GLU A 1 90 ? 3.448 6.306 6.070 1.00 89.38 90 GLU A O 1
ATOM 694 N N . SER A 1 91 ? 3.515 5.241 4.096 1.00 89.06 91 SER A N 1
ATOM 695 C CA . SER A 1 91 ? 2.863 6.310 3.338 1.00 89.06 91 SER A CA 1
ATOM 696 C C . SER A 1 91 ? 1.418 6.527 3.789 1.00 89.06 91 SER A C 1
ATOM 698 O O . SER A 1 91 ? 1.032 7.670 4.021 1.00 89.06 91 SER A O 1
ATOM 700 N N . LEU A 1 92 ? 0.638 5.461 4.012 1.00 84.56 92 LEU A N 1
ATOM 701 C CA . LEU A 1 92 ? -0.722 5.556 4.558 1.00 84.56 92 LEU A CA 1
ATOM 702 C C . LEU A 1 92 ? -0.747 6.278 5.909 1.00 84.56 92 LEU A C 1
ATOM 704 O O . LEU A 1 92 ? -1.576 7.158 6.120 1.00 84.56 92 LEU A O 1
ATOM 708 N N . ALA A 1 93 ? 0.175 5.935 6.809 1.00 75.62 93 ALA A N 1
ATOM 709 C CA . ALA A 1 93 ? 0.243 6.545 8.134 1.00 75.62 93 ALA A CA 1
ATOM 710 C C . ALA A 1 93 ? 0.812 7.971 8.114 1.00 75.62 93 ALA A C 1
ATOM 712 O O . ALA A 1 93 ? 0.393 8.815 8.901 1.00 75.62 93 ALA A O 1
ATOM 713 N N . ARG A 1 94 ? 1.752 8.261 7.205 1.00 66.75 94 ARG A N 1
ATOM 714 C CA . ARG A 1 94 ? 2.313 9.606 7.015 1.00 66.75 94 ARG A CA 1
ATOM 715 C C . ARG A 1 94 ? 1.362 10.548 6.293 1.00 66.75 94 ARG A C 1
ATOM 717 O O . ARG A 1 94 ? 1.579 11.748 6.369 1.00 66.75 94 ARG A O 1
ATOM 724 N N . SER A 1 95 ? 0.317 10.045 5.637 1.00 55.91 95 SER A N 1
ATOM 725 C CA . SER A 1 95 ? -0.712 10.840 4.951 1.00 55.91 95 SER A CA 1
ATOM 726 C C . SER A 1 95 ? -1.718 11.485 5.934 1.00 55.91 95 SER A C 1
ATOM 728 O O . SER A 1 95 ? -2.921 11.350 5.769 1.00 55.91 95 SER A O 1
ATOM 730 N N . TRP A 1 96 ? -1.233 12.137 6.995 1.00 51.78 96 TRP A N 1
ATOM 731 C CA . TRP A 1 96 ? -1.879 13.176 7.826 1.00 51.78 96 TRP A CA 1
ATOM 732 C C . TRP A 1 96 ? -3.425 13.153 8.007 1.00 51.78 96 TRP A C 1
ATOM 734 O O . TRP A 1 96 ? -4.086 14.151 7.751 1.00 51.78 96 TRP A O 1
ATOM 744 N N . GLU A 1 97 ? -3.972 12.057 8.545 1.00 63.47 97 GLU A N 1
ATOM 745 C CA . GLU A 1 97 ? -4.987 12.016 9.631 1.00 63.47 97 GLU A CA 1
ATOM 746 C C . GLU A 1 97 ? -6.511 12.321 9.496 1.00 63.47 97 GLU A C 1
ATOM 748 O O . GLU A 1 97 ? -7.172 12.242 10.532 1.00 63.47 97 GLU A O 1
ATOM 753 N N . PRO A 1 98 ? -7.190 12.528 8.350 1.00 63.03 98 PRO A N 1
ATOM 754 C CA . PRO A 1 98 ? -8.662 12.456 8.359 1.00 63.03 98 PRO A CA 1
ATOM 755 C C . PRO A 1 98 ? -9.189 11.011 8.333 1.00 63.03 98 PRO A C 1
ATOM 757 O O . PRO A 1 98 ? -10.209 10.713 8.953 1.00 63.03 98 PRO A O 1
ATOM 760 N N . HIS A 1 99 ? -8.485 10.106 7.644 1.00 74.56 99 HIS A N 1
ATOM 761 C CA . HIS A 1 99 ? -9.005 8.775 7.297 1.00 74.56 99 HIS A CA 1
ATOM 762 C C . HIS A 1 99 ? -8.271 7.608 7.975 1.00 74.56 99 HIS A C 1
ATOM 764 O O . HIS A 1 99 ? -8.544 6.444 7.680 1.00 74.56 99 HIS A O 1
ATOM 770 N N . GLY A 1 100 ? -7.342 7.892 8.895 1.00 79.44 100 GLY A N 1
ATOM 771 C CA . GLY A 1 100 ? -6.552 6.874 9.598 1.00 79.44 100 GLY A CA 1
ATOM 772 C C . GLY A 1 100 ? -7.404 5.783 10.270 1.00 79.44 100 GLY A C 1
ATOM 773 O O . GLY A 1 100 ? -7.144 4.597 10.044 1.00 79.44 100 GLY A O 1
ATOM 774 N N . PRO A 1 101 ? -8.456 6.133 11.038 1.00 84.94 101 PRO A N 1
ATOM 775 C CA . PRO A 1 101 ? -9.363 5.145 11.622 1.00 84.94 101 PRO A CA 1
ATOM 776 C C . PRO A 1 101 ? -10.073 4.266 10.581 1.00 84.94 101 PRO A C 1
ATOM 778 O O . PRO A 1 101 ? -10.195 3.060 10.786 1.00 84.94 101 PRO A O 1
ATOM 781 N N . GLN A 1 102 ? -10.505 4.844 9.460 1.00 88.88 102 GLN A N 1
ATOM 782 C CA . GLN A 1 102 ? -11.226 4.174 8.378 1.00 88.88 102 GLN A CA 1
ATOM 783 C C . GLN A 1 102 ? -10.299 3.222 7.620 1.00 88.88 102 GLN A C 1
ATOM 785 O O . GLN A 1 102 ? -10.636 2.053 7.444 1.00 88.88 102 GLN A O 1
ATOM 790 N N . VAL A 1 103 ? -9.093 3.676 7.266 1.00 89.69 103 VAL A N 1
ATOM 791 C CA . VAL A 1 103 ? -8.044 2.838 6.668 1.00 89.69 103 VAL A CA 1
ATOM 792 C C . VAL A 1 103 ? -7.696 1.682 7.598 1.00 89.69 103 VAL A C 1
ATOM 794 O O . VAL A 1 103 ? -7.639 0.536 7.155 1.00 89.69 103 VAL A O 1
ATOM 797 N N . ARG A 1 104 ? -7.513 1.934 8.899 1.00 89.00 104 ARG A N 1
ATOM 798 C CA . ARG A 1 104 ? -7.211 0.872 9.869 1.00 89.00 104 ARG A CA 1
ATOM 799 C C . ARG A 1 104 ? -8.364 -0.119 10.002 1.00 89.00 104 ARG A C 1
ATOM 801 O O . ARG A 1 104 ? -8.117 -1.324 10.066 1.00 89.00 104 ARG A O 1
ATOM 808 N N . ALA A 1 105 ? -9.606 0.368 10.028 1.00 89.38 105 ALA A N 1
ATOM 809 C CA . ALA A 1 105 ? -10.809 -0.458 10.104 1.00 89.38 105 ALA A CA 1
ATOM 810 C C . ALA A 1 105 ? -11.003 -1.327 8.852 1.00 89.38 105 ALA A C 1
ATOM 812 O O . ALA A 1 105 ? -11.400 -2.484 8.988 1.00 89.38 105 ALA A O 1
ATOM 813 N N . ALA A 1 106 ? -10.671 -0.797 7.674 1.00 92.50 106 ALA A N 1
ATOM 814 C CA . ALA A 1 106 ? -10.728 -1.501 6.395 1.00 92.50 106 ALA A CA 1
ATOM 815 C C . ALA A 1 106 ? -9.518 -2.418 6.151 1.00 92.50 106 ALA A C 1
ATOM 817 O O . ALA A 1 106 ? -9.618 -3.374 5.396 1.00 92.50 106 ALA A O 1
ATOM 818 N N . SER A 1 107 ? -8.379 -2.154 6.797 1.00 93.69 107 SER A N 1
ATOM 819 C CA . SER A 1 107 ? -7.179 -2.982 6.665 1.00 93.69 107 SER A CA 1
ATOM 820 C C . SER A 1 107 ? -7.392 -4.373 7.256 1.00 93.69 107 SER A C 1
ATOM 822 O O . SER A 1 107 ? -7.873 -4.512 8.389 1.00 93.69 107 SER A O 1
ATOM 824 N N . GLY A 1 108 ? -6.949 -5.388 6.514 1.00 95.12 108 GLY A N 1
ATOM 825 C CA . GLY A 1 108 ? -6.846 -6.758 7.001 1.00 95.12 108 GLY A CA 1
ATOM 826 C C . GLY A 1 108 ? -5.791 -6.932 8.109 1.00 95.12 108 GLY A C 1
ATOM 827 O O . GLY A 1 108 ? -5.111 -5.977 8.506 1.00 95.12 108 GLY A O 1
ATOM 828 N N . PRO A 1 109 ? -5.683 -8.142 8.687 1.00 96.00 109 PRO A N 1
ATOM 829 C CA . PRO A 1 109 ? -4.884 -8.392 9.885 1.00 96.00 109 PRO A CA 1
ATOM 830 C C . PRO A 1 109 ? -3.386 -8.090 9.740 1.00 96.00 109 PRO A C 1
ATOM 832 O O . PRO A 1 109 ? -2.770 -7.651 10.714 1.00 96.00 109 PRO A O 1
ATOM 835 N N . TYR A 1 110 ? -2.783 -8.315 8.571 1.00 95.94 110 TYR A N 1
ATOM 836 C CA . TYR A 1 110 ? -1.343 -8.123 8.386 1.00 95.94 110 TYR A CA 1
ATOM 837 C C . TYR A 1 110 ? -0.989 -6.647 8.256 1.00 95.94 110 TYR A C 1
ATOM 839 O O . TYR A 1 110 ? -0.106 -6.160 8.964 1.00 95.94 110 TYR A O 1
ATOM 847 N N . LEU A 1 111 ? -1.712 -5.917 7.409 1.00 94.44 111 LEU A N 1
ATOM 848 C CA . LEU A 1 111 ? -1.523 -4.480 7.251 1.00 94.44 111 LEU A CA 1
ATOM 849 C C . LEU A 1 111 ? -1.877 -3.738 8.539 1.00 94.44 111 LEU A C 1
ATOM 851 O O . LEU A 1 111 ? -1.141 -2.840 8.943 1.00 94.44 111 LEU A O 1
ATOM 855 N N . ARG A 1 112 ? -2.935 -4.161 9.247 1.00 92.94 112 ARG A N 1
ATOM 856 C CA . ARG A 1 112 ? -3.276 -3.603 10.562 1.00 92.94 112 ARG A CA 1
ATOM 857 C C . ARG A 1 112 ? -2.142 -3.789 11.565 1.00 92.94 112 ARG A C 1
ATOM 859 O O . ARG A 1 112 ? -1.756 -2.823 12.207 1.00 92.94 112 ARG A O 1
ATOM 866 N N . ARG A 1 113 ? -1.545 -4.982 11.648 1.00 93.00 113 ARG A N 1
ATOM 867 C CA . ARG A 1 113 ? -0.383 -5.215 12.521 1.00 93.00 113 ARG A CA 1
ATOM 868 C C . ARG A 1 113 ? 0.783 -4.282 12.183 1.00 93.00 113 ARG A C 1
ATOM 870 O O . ARG A 1 113 ? 1.429 -3.777 13.095 1.00 93.00 113 ARG A O 1
ATOM 877 N N . LEU A 1 114 ? 1.061 -4.047 10.901 1.00 93.00 114 LEU A N 1
ATOM 878 C CA . LEU A 1 114 ? 2.119 -3.119 10.491 1.00 93.00 114 LEU A CA 1
ATOM 879 C C . LEU A 1 114 ? 1.804 -1.669 10.873 1.00 93.00 114 LEU A C 1
ATOM 881 O O . LEU A 1 114 ? 2.695 -0.967 11.343 1.00 93.00 114 LEU A O 1
ATOM 885 N N . LEU A 1 115 ? 0.548 -1.242 10.728 1.00 90.62 115 LEU A N 1
ATOM 886 C CA . LEU A 1 115 ? 0.088 0.067 11.199 1.00 90.62 115 LEU A CA 1
ATOM 887 C C . LEU A 1 115 ? 0.263 0.204 12.720 1.00 90.62 115 LEU A C 1
ATOM 889 O O . LEU A 1 115 ? 0.768 1.223 13.182 1.00 90.62 115 LEU A O 1
ATOM 893 N N . ASP A 1 116 ? -0.076 -0.831 13.493 1.00 89.00 116 ASP A N 1
ATOM 894 C CA . ASP A 1 116 ? 0.097 -0.849 14.954 1.00 89.00 116 ASP A CA 1
ATOM 895 C C . ASP A 1 116 ? 1.587 -0.753 15.357 1.00 89.00 116 ASP A C 1
ATOM 897 O O . ASP A 1 116 ? 1.963 -0.064 16.312 1.00 89.00 116 ASP A O 1
ATOM 901 N N . ILE A 1 117 ? 2.466 -1.444 14.624 1.00 89.75 117 ILE A N 1
ATOM 902 C CA . ILE A 1 117 ? 3.921 -1.385 14.830 1.00 89.75 117 ILE A CA 1
ATOM 903 C C . ILE A 1 117 ? 4.444 0.013 14.521 1.00 89.75 117 ILE A C 1
ATOM 905 O O . ILE A 1 117 ? 5.199 0.576 15.311 1.00 89.75 117 ILE A O 1
ATOM 909 N N . LEU A 1 118 ? 4.011 0.589 13.404 1.00 88.19 118 LEU A N 1
ATOM 910 C CA . LEU A 1 118 ? 4.409 1.925 13.003 1.00 88.19 118 LEU A CA 1
ATOM 911 C C . LEU A 1 118 ? 3.953 2.988 14.012 1.00 88.19 118 LEU A C 1
ATOM 913 O O . LEU A 1 118 ? 4.740 3.855 14.372 1.00 88.19 118 LEU A O 1
ATOM 917 N N . GLU A 1 119 ? 2.726 2.892 14.520 1.00 85.12 119 GLU A N 1
ATOM 918 C CA . GLU A 1 119 ? 2.201 3.791 15.555 1.00 85.12 119 GLU A CA 1
ATOM 919 C C . GLU A 1 119 ? 2.994 3.684 16.867 1.00 85.12 119 GLU A C 1
ATOM 921 O O . GLU A 1 119 ? 3.283 4.691 17.512 1.00 85.12 119 GLU A O 1
ATOM 926 N N . SER A 1 120 ? 3.387 2.469 17.257 1.00 85.38 120 SER A N 1
ATOM 927 C CA . SER A 1 120 ? 4.116 2.242 18.511 1.00 85.38 120 SER A CA 1
ATOM 928 C C . SER A 1 120 ? 5.620 2.530 18.430 1.00 85.38 120 SER A C 1
ATOM 930 O O . SER A 1 120 ? 6.222 2.863 19.452 1.00 85.38 120 SER A O 1
ATOM 932 N N . GLN A 1 121 ? 6.241 2.395 17.253 1.00 84.50 121 GLN A N 1
ATOM 933 C CA . GLN A 1 121 ? 7.704 2.452 17.084 1.00 84.50 121 GLN A CA 1
ATOM 934 C C . GLN A 1 121 ? 8.190 3.567 16.142 1.00 84.50 121 GLN A C 1
ATOM 936 O O . GLN A 1 121 ? 9.389 3.838 16.090 1.00 84.50 121 GLN A O 1
ATOM 941 N N . GLY A 1 122 ? 7.298 4.225 15.400 1.00 80.50 122 GLY A N 1
ATOM 942 C CA . GLY A 1 122 ? 7.598 5.327 14.477 1.00 80.50 122 GLY A CA 1
ATOM 943 C C . GLY A 1 122 ? 8.156 4.917 13.106 1.00 80.50 122 GLY A C 1
ATOM 944 O O . GLY A 1 122 ? 8.057 5.699 12.162 1.00 80.50 122 GLY A O 1
ATOM 945 N N . ALA A 1 123 ? 8.703 3.707 12.966 1.00 82.31 123 ALA A N 1
ATOM 946 C CA . ALA A 1 123 ? 9.141 3.125 11.694 1.00 82.31 123 ALA A CA 1
ATOM 947 C C . ALA A 1 123 ? 8.965 1.599 11.702 1.00 82.31 123 ALA A C 1
ATOM 949 O O . ALA A 1 123 ? 8.971 0.983 12.772 1.00 82.31 123 ALA A O 1
ATOM 950 N N . ILE A 1 124 ? 8.839 0.988 10.519 1.00 82.50 124 ILE A N 1
ATOM 951 C CA . ILE A 1 124 ? 8.774 -0.475 10.387 1.00 82.50 124 ILE A CA 1
ATOM 952 C C . ILE A 1 124 ? 10.182 -1.026 10.135 1.00 82.50 124 ILE A C 1
ATOM 954 O O . ILE A 1 124 ? 10.868 -0.619 9.197 1.00 82.50 124 ILE A O 1
ATOM 958 N N . PHE A 1 125 ? 10.619 -1.987 10.952 1.00 79.81 125 PHE A N 1
ATOM 959 C CA . PHE A 1 125 ? 11.942 -2.603 10.827 1.00 79.81 125 PHE A CA 1
ATOM 960 C C . PHE A 1 125 ? 11.863 -4.012 10.234 1.00 79.81 125 PHE A C 1
ATOM 962 O O . PHE A 1 125 ? 10.829 -4.667 10.265 1.00 79.81 125 PHE A O 1
ATOM 969 N N . ALA A 1 126 ? 12.991 -4.527 9.734 1.00 80.06 126 ALA A N 1
ATOM 970 C CA . ALA A 1 126 ? 13.042 -5.830 9.062 1.00 80.06 126 ALA A CA 1
ATOM 971 C C . ALA A 1 126 ? 12.496 -7.002 9.906 1.00 80.06 126 ALA A C 1
ATOM 973 O O . ALA A 1 126 ? 11.806 -7.861 9.371 1.00 80.06 126 ALA A O 1
ATOM 974 N N . LYS A 1 127 ? 12.739 -7.003 11.225 1.00 79.50 127 LYS A N 1
ATOM 975 C CA . LYS A 1 127 ? 12.209 -8.008 12.172 1.00 79.50 127 LYS A CA 1
ATOM 976 C C . LYS A 1 127 ? 10.674 -8.040 12.227 1.00 79.50 127 LYS A C 1
ATOM 978 O O . LYS A 1 127 ? 10.085 -9.038 12.616 1.00 79.50 127 LYS A O 1
ATOM 983 N N . ASP A 1 128 ? 10.036 -6.925 11.885 1.00 82.56 128 ASP A N 1
ATOM 984 C CA . ASP A 1 128 ? 8.588 -6.749 11.952 1.00 82.56 128 ASP A CA 1
ATOM 985 C C . ASP A 1 128 ? 7.903 -7.235 10.661 1.00 82.56 128 ASP A C 1
ATOM 987 O O . ASP A 1 128 ? 6.675 -7.300 10.590 1.00 82.56 128 ASP A O 1
ATOM 991 N N . LEU A 1 129 ? 8.702 -7.605 9.651 1.00 81.81 129 LEU A N 1
ATOM 992 C CA . LEU A 1 129 ? 8.248 -8.124 8.363 1.00 81.81 129 LEU A CA 1
ATOM 993 C C . LEU A 1 129 ? 8.186 -9.663 8.305 1.00 81.81 129 LEU A C 1
ATOM 995 O O . LEU A 1 129 ? 7.651 -10.219 7.341 1.00 81.81 129 LEU A O 1
ATOM 999 N N . GLU A 1 130 ? 8.733 -10.35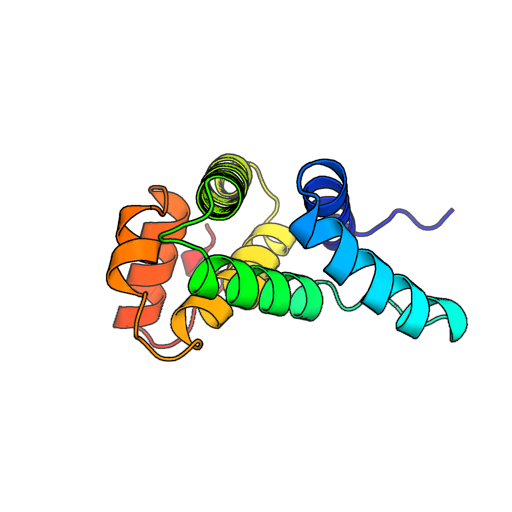5 9.307 1.00 75.00 130 GLU A N 1
ATOM 1000 C CA . GLU A 1 130 ? 8.735 -11.825 9.416 1.00 75.00 130 GLU A CA 1
ATOM 1001 C C . GLU A 1 130 ? 7.338 -12.372 9.754 1.00 75.00 130 GLU A C 1
ATOM 1003 O O . GLU A 1 130 ? 6.835 -13.165 8.917 1.00 75.00 130 GLU A O 1
#

Foldseek 3Di:
DDDPPPLVVVLVVLLVVAVVSVVLQVVQCVVAVVVPHDRPSLQSQLVLLLVLQVCLVPDPSSLVSLVVCQVCLVVDDLVNLVSCLRSHLLSNVVNDDPRNVSSLVSHDDLSVQSNVCCVVPVGDDSVSSD

pLDDT: mean 87.35, std 10.55, range [38.53, 97.56]

Sequence (130 aa):
MATASAKIELVRRLADQFRSVRGVFDDYAADFTADGLAIPDQLILADVANWVSTHIEDSGEAVAILDFLDGRYPQEHIDVKGLIAVGFVESLARSWEPHGPQVRAASGPYLRRLLDILESQGAIFAKDLE

Radius of gyration: 14.15 Å; chains: 1; bounding box: 33×28×40 Å

Secondary structure (DSSP, 8-state):
-PPPPHHHHHHHHHHHH-HHHHHHHHHHHHHHHTTTPPP-HHHHHHHHHHHHHHTTTT-HHHHHHHHHHHHHGGGS-HHHHHHIIIIIIHHHHHS-SSSHHHHHHHS-HHHHHHHHHHHHHSS--GGGG-